Protein AF-A0A353EC92-F1 (afdb_monomer_lite)

Structure (mmCIF, N/CA/C/O backbone):
data_AF-A0A353EC92-F1
#
_entry.id   AF-A0A353EC92-F1
#
loop_
_atom_site.group_PDB
_atom_site.id
_atom_site.type_symbol
_atom_site.label_atom_id
_atom_site.label_alt_id
_atom_site.label_comp_id
_atom_site.label_asym_id
_atom_site.label_entity_id
_atom_site.label_seq_id
_atom_site.pdbx_PDB_ins_code
_atom_site.Cartn_x
_atom_site.Cartn_y
_atom_site.Cartn_z
_atom_site.occupancy
_atom_site.B_iso_or_equiv
_atom_site.auth_seq_id
_atom_site.auth_comp_id
_atom_site.auth_asym_id
_atom_site.auth_atom_id
_atom_site.pdbx_PDB_model_num
ATOM 1 N N . MET A 1 1 ? -11.192 -0.514 19.229 1.00 86.94 1 MET A N 1
ATOM 2 C CA . MET A 1 1 ? -10.168 0.176 18.417 1.00 86.94 1 MET A CA 1
ATOM 3 C C . MET A 1 1 ? -8.987 -0.757 18.252 1.00 86.94 1 MET A C 1
ATOM 5 O O . MET A 1 1 ? -8.556 -1.323 19.250 1.00 86.94 1 MET A O 1
ATOM 9 N N . ILE A 1 2 ? -8.487 -0.917 17.033 1.00 92.50 2 ILE A N 1
ATOM 10 C CA . ILE A 1 2 ? -7.250 -1.647 16.733 1.00 92.50 2 ILE A CA 1
ATOM 11 C C . ILE A 1 2 ? -6.208 -0.684 16.160 1.00 92.50 2 ILE A C 1
ATOM 13 O O . ILE A 1 2 ? -6.557 0.407 15.705 1.00 92.50 2 ILE A O 1
ATOM 17 N N . LYS A 1 3 ? -4.935 -1.081 16.198 1.00 93.38 3 LYS A N 1
ATOM 18 C CA . LYS A 1 3 ? -3.838 -0.356 15.551 1.00 93.38 3 LYS A CA 1
ATOM 19 C C . LYS A 1 3 ? -3.366 -1.158 14.346 1.00 93.38 3 LYS A C 1
ATOM 21 O O . LYS A 1 3 ? -2.978 -2.311 14.511 1.00 93.38 3 LYS A O 1
ATOM 26 N N . ILE A 1 4 ? -3.381 -0.534 13.178 1.00 91.69 4 ILE A N 1
ATOM 27 C CA . ILE A 1 4 ? -2.870 -1.107 11.933 1.00 91.69 4 ILE A CA 1
ATOM 28 C C . ILE A 1 4 ? -1.491 -0.498 11.690 1.00 91.69 4 ILE A C 1
ATOM 30 O O . ILE A 1 4 ? -1.328 0.715 11.821 1.00 91.69 4 ILE A O 1
ATOM 34 N N . THR A 1 5 ? -0.509 -1.340 11.371 1.00 92.12 5 THR A N 1
ATOM 35 C CA . THR A 1 5 ? 0.860 -0.925 11.043 1.00 92.12 5 THR A CA 1
ATOM 36 C C . THR A 1 5 ? 1.245 -1.541 9.707 1.00 92.12 5 THR A C 1
ATOM 38 O O . THR A 1 5 ? 1.145 -2.756 9.558 1.00 92.12 5 THR A O 1
ATOM 41 N N . ILE A 1 6 ? 1.715 -0.721 8.769 1.00 88.56 6 ILE A N 1
ATOM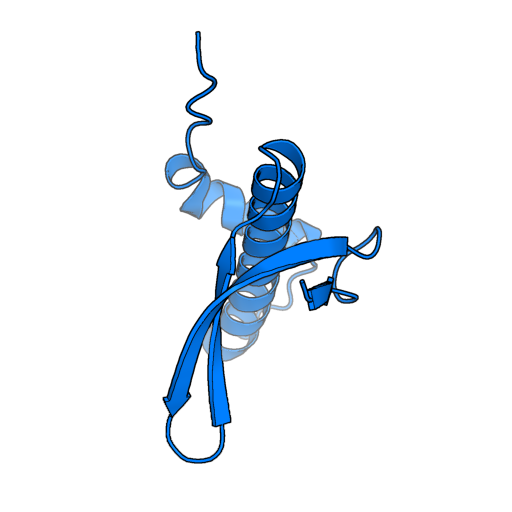 42 C CA . ILE A 1 6 ? 2.267 -1.177 7.490 1.00 88.56 6 ILE A CA 1
ATOM 43 C C . ILE A 1 6 ? 3.715 -0.692 7.428 1.00 88.56 6 ILE A C 1
ATOM 45 O O . ILE A 1 6 ? 3.990 0.499 7.279 1.00 88.56 6 ILE A O 1
ATOM 49 N N . ASP A 1 7 ? 4.652 -1.618 7.603 1.00 89.00 7 ASP A N 1
ATOM 50 C CA . ASP A 1 7 ? 6.096 -1.362 7.663 1.00 89.00 7 ASP A CA 1
ATOM 51 C C . ASP A 1 7 ? 6.799 -1.468 6.301 1.00 89.00 7 ASP A C 1
ATOM 53 O O . ASP A 1 7 ? 7.956 -1.052 6.173 1.00 89.00 7 ASP A O 1
ATOM 57 N N . ALA A 1 8 ? 6.080 -1.958 5.289 1.00 79.69 8 ALA A N 1
ATOM 58 C CA . ALA A 1 8 ? 6.500 -2.006 3.893 1.00 79.69 8 ALA A CA 1
ATOM 59 C C . ALA A 1 8 ? 6.598 -0.615 3.235 1.00 79.69 8 ALA A C 1
ATOM 61 O O . ALA A 1 8 ? 7.247 -0.474 2.202 1.00 79.69 8 ALA A O 1
ATOM 62 N N . VAL A 1 9 ? 5.996 0.417 3.837 1.00 82.06 9 VAL A N 1
ATOM 63 C CA . VAL A 1 9 ? 6.069 1.808 3.367 1.00 82.06 9 VAL A CA 1
ATOM 64 C C . VAL A 1 9 ? 7.025 2.653 4.216 1.00 82.06 9 VAL A C 1
ATOM 66 O O . VAL A 1 9 ? 7.351 2.328 5.367 1.00 82.06 9 VAL A O 1
ATOM 69 N N . ARG A 1 10 ? 7.534 3.739 3.624 1.00 81.81 10 ARG A N 1
ATOM 70 C CA . ARG A 1 10 ? 8.413 4.716 4.280 1.00 81.81 10 ARG A CA 1
ATOM 71 C C . ARG A 1 10 ? 7.833 6.126 4.092 1.00 81.81 10 ARG A C 1
ATOM 73 O O . ARG A 1 10 ? 7.725 6.555 2.947 1.00 81.81 10 ARG A O 1
ATOM 80 N N . PRO A 1 11 ? 7.501 6.852 5.179 1.00 83.19 11 PRO A N 1
ATOM 81 C CA . PRO A 1 11 ? 7.565 6.429 6.587 1.00 83.19 11 PRO A CA 1
ATOM 82 C C . PRO A 1 11 ? 6.614 5.257 6.902 1.00 83.19 11 PRO A C 1
ATOM 84 O O . PRO A 1 11 ? 5.681 5.004 6.148 1.00 83.19 11 PRO A O 1
ATOM 87 N N . ILE A 1 12 ? 6.874 4.524 7.997 1.00 87.56 12 ILE A N 1
ATOM 88 C CA . ILE A 1 12 ? 5.992 3.433 8.457 1.00 87.56 12 ILE A CA 1
ATOM 89 C C . ILE A 1 12 ? 4.601 4.015 8.695 1.00 87.56 12 ILE A C 1
ATOM 91 O O . ILE A 1 12 ? 4.456 4.968 9.462 1.00 87.56 12 ILE A O 1
ATOM 95 N N . PHE A 1 13 ? 3.587 3.420 8.075 1.00 88.75 13 PHE A N 1
ATOM 96 C CA . PHE A 1 13 ? 2.213 3.858 8.256 1.00 88.75 13 PHE A CA 1
ATOM 97 C C . PHE A 1 13 ? 1.623 3.226 9.516 1.00 88.75 13 PHE A C 1
ATOM 99 O O . PHE A 1 13 ? 1.734 2.014 9.724 1.00 88.75 13 PHE A O 1
ATOM 106 N N . GLN A 1 14 ? 1.012 4.049 10.368 1.00 91.38 14 GLN A N 1
ATOM 107 C CA . GLN A 1 14 ? 0.336 3.613 11.586 1.00 91.38 14 GLN A CA 1
ATOM 108 C C . GLN A 1 14 ? -0.964 4.380 11.766 1.00 91.38 14 GLN A C 1
ATOM 110 O O . GLN A 1 14 ? -0.961 5.605 11.742 1.00 91.38 14 GLN A O 1
ATOM 115 N N . VAL A 1 15 ? -2.051 3.654 12.020 1.00 91.50 15 VAL A N 1
ATOM 116 C CA . VAL A 1 15 ? -3.383 4.247 12.167 1.00 91.50 15 VAL A CA 1
ATOM 117 C C . VAL A 1 15 ? -4.224 3.498 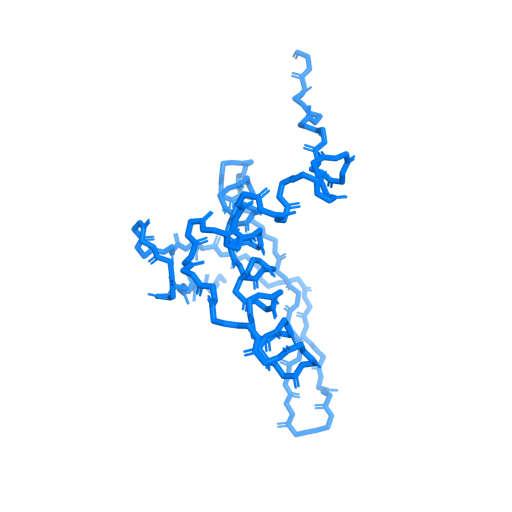13.194 1.00 91.50 15 VAL A C 1
ATOM 119 O O . VAL A 1 15 ? -4.058 2.289 13.402 1.00 91.50 15 VAL A O 1
ATOM 122 N N . LYS A 1 16 ? -5.133 4.214 13.864 1.00 92.31 16 LYS A N 1
ATOM 123 C CA . LYS A 1 16 ? -6.151 3.613 14.735 1.00 92.31 16 LYS A CA 1
ATOM 124 C C . LYS A 1 16 ? -7.472 3.510 13.986 1.00 92.31 16 LYS A C 1
ATOM 126 O O . LYS A 1 16 ? -7.961 4.500 13.456 1.00 92.31 16 LYS A O 1
ATOM 131 N N . ALA A 1 17 ? -8.084 2.333 14.024 1.00 92.75 17 ALA A N 1
ATOM 132 C CA . ALA A 1 17 ? -9.355 2.096 13.353 1.00 92.75 17 ALA A CA 1
ATOM 133 C C . ALA A 1 17 ? -10.357 1.367 14.259 1.00 92.75 17 ALA A C 1
ATOM 135 O O . ALA A 1 17 ? -9.988 0.582 15.146 1.00 92.75 17 ALA A O 1
ATOM 136 N N . ALA A 1 18 ? -11.641 1.645 14.053 1.00 94.25 18 ALA A N 1
ATOM 137 C CA . ALA A 1 18 ? -12.735 0.960 14.730 1.00 94.25 18 ALA A CA 1
ATOM 138 C C . ALA A 1 18 ? -13.129 -0.288 13.934 1.00 94.25 18 ALA A C 1
ATOM 140 O O . ALA A 1 18 ? -13.335 -0.200 12.728 1.00 94.25 18 ALA A O 1
ATOM 141 N N . VAL A 1 19 ? -13.248 -1.439 14.598 1.00 95.44 19 VAL A N 1
ATOM 142 C CA . VAL A 1 19 ? -13.744 -2.669 13.961 1.00 95.44 19 VAL A CA 1
ATOM 143 C C . VAL A 1 19 ? -15.249 -2.531 13.754 1.00 95.44 19 VAL A C 1
ATOM 145 O O . VAL A 1 19 ? -15.968 -2.281 14.719 1.00 95.44 19 VAL A O 1
ATOM 148 N N . GLN A 1 20 ? -15.700 -2.683 12.513 1.00 96.75 20 GLN A N 1
ATOM 149 C CA . GLN A 1 20 ? -17.113 -2.638 12.130 1.00 96.75 20 GLN A CA 1
ATOM 150 C C . GLN A 1 20 ? -17.716 -4.039 12.065 1.00 96.75 20 GLN A C 1
ATOM 152 O O . GLN A 1 20 ? -18.854 -4.251 12.473 1.00 96.75 20 GLN A O 1
ATOM 157 N N . TRP A 1 21 ? -16.938 -5.005 11.581 1.00 96.56 21 TRP A N 1
ATOM 158 C CA . TRP A 1 21 ? -17.338 -6.402 11.502 1.00 96.56 21 TRP A CA 1
ATOM 159 C C . TRP A 1 21 ? -16.114 -7.315 11.541 1.00 96.56 21 TRP A C 1
ATOM 161 O O . TRP A 1 21 ? -14.985 -6.886 11.302 1.00 96.56 21 TRP A O 1
ATOM 171 N N . CYS A 1 22 ? -16.356 -8.578 11.876 1.00 96.00 22 CYS A N 1
ATOM 172 C CA . CYS A 1 22 ? -15.363 -9.641 11.886 1.00 96.00 22 CYS A CA 1
ATOM 173 C C . CYS A 1 22 ? -16.045 -10.925 11.407 1.00 96.00 22 CYS A C 1
ATOM 175 O O . CYS A 1 22 ? -17.040 -11.353 12.001 1.00 96.00 22 CYS A O 1
ATOM 177 N N . HIS A 1 23 ? -15.536 -11.510 10.329 1.00 96.38 23 HIS A N 1
ATOM 178 C CA . HIS A 1 23 ? -16.040 -12.747 9.746 1.00 96.38 23 HIS A CA 1
ATOM 179 C C . HIS A 1 23 ? -14.948 -13.807 9.787 1.00 96.38 23 HIS A C 1
ATOM 181 O O . HIS A 1 23 ? -13.809 -13.542 9.417 1.00 96.38 23 HIS A O 1
ATOM 187 N N . GLN A 1 24 ? -15.290 -15.011 10.241 1.00 95.00 24 GLN A N 1
ATOM 188 C CA . GLN A 1 24 ? -14.390 -16.149 10.114 1.00 95.00 24 GLN A CA 1
ATOM 189 C C . GLN A 1 24 ? -14.460 -16.665 8.674 1.00 95.00 24 GLN A C 1
ATOM 191 O O . GLN A 1 24 ? -15.545 -16.995 8.194 1.00 95.00 24 GLN A O 1
ATOM 196 N N . VAL A 1 25 ? -13.310 -16.734 8.010 1.00 95.06 25 VAL A N 1
ATOM 197 C CA . VAL A 1 25 ? -13.159 -17.270 6.654 1.00 95.06 25 VAL A CA 1
ATOM 198 C C . VAL A 1 25 ? -12.094 -18.358 6.726 1.00 95.06 25 VAL A C 1
ATOM 200 O O . VAL A 1 25 ? -10.940 -18.090 7.049 1.00 95.06 25 VAL A O 1
ATOM 203 N N . ASP A 1 26 ? -12.501 -19.607 6.502 1.00 93.88 26 ASP A N 1
ATOM 204 C CA . ASP A 1 26 ? -11.674 -20.800 6.711 1.00 93.88 26 ASP A CA 1
ATOM 205 C C . ASP A 1 26 ? -11.043 -20.860 8.124 1.00 93.88 26 ASP A C 1
ATOM 207 O O . ASP A 1 26 ? -11.745 -21.025 9.128 1.00 93.88 26 ASP A O 1
ATOM 211 N N . GLN A 1 27 ? -9.712 -20.749 8.208 1.00 94.31 27 GLN A N 1
ATOM 212 C CA . GLN A 1 27 ? -8.929 -20.736 9.453 1.00 94.31 27 GLN A CA 1
ATOM 213 C C . GLN A 1 27 ? -8.473 -19.321 9.848 1.00 94.31 27 GLN A C 1
ATOM 215 O O . GLN A 1 27 ? -7.681 -19.165 10.778 1.00 94.31 27 GLN A O 1
ATOM 220 N N . GLU A 1 28 ? -8.970 -18.296 9.157 1.00 95.69 28 GLU A N 1
ATOM 221 C CA . GLU A 1 28 ? -8.582 -16.898 9.323 1.00 95.69 28 GLU A CA 1
ATOM 222 C C . GLU A 1 28 ? -9.796 -16.010 9.636 1.00 95.69 28 GLU A C 1
ATOM 224 O O . GLU A 1 28 ? -10.946 -16.457 9.691 1.00 95.69 28 GLU A O 1
ATOM 229 N N . PHE A 1 29 ? -9.524 -14.729 9.886 1.00 92.88 29 PHE A N 1
ATOM 230 C CA . PHE A 1 29 ? -10.544 -13.723 10.146 1.00 92.88 29 PHE A CA 1
ATOM 231 C C . PHE A 1 29 ? -10.378 -12.549 9.197 1.00 92.88 29 PHE A C 1
ATOM 233 O O . PHE A 1 29 ? -9.319 -11.925 9.138 1.00 92.88 29 PHE A O 1
ATOM 240 N N . GLU A 1 30 ? -11.463 -12.208 8.519 1.00 94.81 30 GLU A N 1
ATOM 241 C CA . GLU A 1 30 ? -11.581 -10.971 7.771 1.00 94.81 30 GLU A CA 1
ATOM 242 C C . GLU A 1 30 ? -12.200 -9.909 8.684 1.00 94.81 30 GLU A C 1
ATOM 244 O O . GLU A 1 30 ? -13.217 -10.151 9.344 1.00 94.81 30 GLU A O 1
ATOM 249 N N . ILE A 1 31 ? -11.575 -8.734 8.761 1.00 94.56 31 ILE A N 1
ATOM 250 C CA . ILE A 1 31 ? -11.994 -7.653 9.655 1.00 94.56 31 ILE A CA 1
ATOM 251 C C . ILE A 1 31 ? -12.203 -6.384 8.838 1.00 94.56 31 ILE A C 1
ATOM 253 O O . ILE A 1 31 ? -11.258 -5.830 8.279 1.00 94.56 31 ILE A O 1
ATOM 257 N N . GLY A 1 32 ? -13.431 -5.874 8.843 1.00 94.06 32 GLY A N 1
ATOM 258 C CA . GLY A 1 32 ? -13.743 -4.555 8.313 1.00 94.06 32 GLY A CA 1
ATOM 259 C C . GLY A 1 32 ? -13.493 -3.481 9.350 1.00 94.06 32 GLY A C 1
ATOM 260 O O . GLY A 1 32 ? -13.938 -3.588 10.497 1.00 94.06 32 GLY A O 1
ATOM 261 N N . VAL A 1 33 ? -12.813 -2.417 8.939 1.00 93.56 33 VAL A N 1
ATOM 262 C CA . VAL A 1 33 ? -12.452 -1.307 9.818 1.00 93.56 33 VAL A CA 1
ATOM 263 C C . VAL A 1 33 ? -12.912 0.031 9.258 1.00 93.56 33 VAL A C 1
ATOM 265 O O . VAL A 1 33 ? -13.005 0.215 8.049 1.00 93.56 33 VAL A O 1
ATOM 268 N N . GLN A 1 34 ? -13.175 0.979 10.151 1.00 92.06 34 GLN A N 1
ATOM 269 C CA . GLN A 1 34 ? -13.469 2.366 9.815 1.00 92.06 34 GLN A CA 1
ATOM 270 C C . GLN A 1 34 ? -12.390 3.280 10.399 1.00 92.06 34 GLN A C 1
ATOM 272 O O . GLN A 1 34 ? -12.054 3.170 11.585 1.00 92.06 34 GLN A O 1
ATOM 277 N N . PHE A 1 35 ? -11.859 4.172 9.562 1.00 89.19 35 PHE A N 1
ATOM 278 C CA . PHE A 1 35 ? -10.925 5.221 9.971 1.00 89.19 35 PHE A CA 1
ATOM 279 C C . PHE A 1 35 ? -11.661 6.384 10.635 1.00 89.19 35 PHE A C 1
ATOM 281 O O . PHE A 1 35 ? -12.827 6.644 10.336 1.00 89.19 35 PHE A O 1
ATOM 288 N N . SER A 1 36 ? -10.978 7.046 11.567 1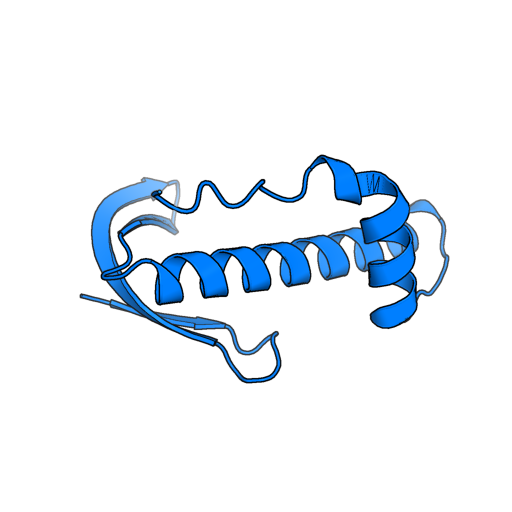.00 82.50 36 SER A N 1
ATOM 289 C CA . SER A 1 36 ? -11.588 8.062 12.434 1.00 82.50 36 SER A CA 1
ATOM 290 C C . SER A 1 36 ? -11.679 9.428 11.754 1.00 82.50 36 SER A C 1
ATOM 292 O O . SER A 1 36 ? -12.576 10.207 12.070 1.00 82.50 36 SER A O 1
ATOM 294 N N . ASP A 1 37 ? -10.772 9.708 10.817 1.00 85.06 37 ASP A N 1
ATOM 295 C CA . ASP A 1 37 ? -10.722 10.954 10.065 1.00 85.06 37 ASP A CA 1
ATOM 296 C C . ASP A 1 37 ? -10.361 10.728 8.584 1.00 85.06 37 ASP A C 1
ATOM 298 O O . ASP A 1 37 ? -9.984 9.634 8.149 1.00 85.06 37 ASP A O 1
ATOM 302 N N . LEU A 1 38 ? -10.564 11.782 7.788 1.00 82.44 38 LEU A N 1
ATOM 303 C CA . LEU A 1 38 ? -10.320 11.775 6.345 1.00 82.44 38 LEU A CA 1
ATOM 304 C C . LEU A 1 38 ? -8.830 11.705 6.000 1.00 82.44 38 LEU A C 1
ATOM 306 O O . LEU A 1 38 ? -8.492 11.226 4.919 1.00 82.44 38 LEU A O 1
ATOM 310 N N . GLU A 1 39 ? -7.949 12.168 6.887 1.00 84.50 39 GLU A N 1
ATOM 311 C CA . GLU A 1 39 ? -6.509 12.167 6.648 1.00 84.50 39 GLU A CA 1
ATOM 312 C C . GLU A 1 39 ? -5.951 10.747 6.764 1.00 84.50 39 GLU A C 1
ATOM 314 O O . GLU A 1 39 ? -5.297 10.275 5.839 1.00 84.50 39 GLU A O 1
ATOM 319 N N . ASP A 1 40 ? -6.324 10.013 7.808 1.00 84.88 40 ASP A N 1
ATOM 320 C CA . ASP A 1 40 ? -6.049 8.589 7.987 1.00 84.88 40 ASP A CA 1
ATOM 321 C C . ASP A 1 40 ? -6.551 7.766 6.791 1.00 84.88 40 ASP A C 1
ATOM 323 O O . ASP A 1 40 ? -5.833 6.915 6.255 1.00 84.88 40 ASP A O 1
ATOM 327 N N . ALA A 1 41 ? -7.776 8.044 6.329 1.00 82.88 41 ALA A N 1
ATOM 328 C CA . ALA A 1 41 ? -8.347 7.383 5.160 1.00 82.88 41 ALA A CA 1
ATOM 329 C C . ALA A 1 41 ? -7.574 7.718 3.872 1.00 82.88 41 ALA A C 1
ATOM 331 O O . ALA A 1 41 ? -7.356 6.841 3.034 1.00 82.88 41 ALA A O 1
ATOM 332 N N . PHE A 1 42 ? -7.143 8.969 3.704 1.00 82.12 42 PHE A N 1
ATOM 333 C CA . PHE A 1 42 ? -6.346 9.396 2.558 1.00 82.12 42 PHE A CA 1
ATOM 334 C C . PHE A 1 42 ? -4.949 8.763 2.560 1.00 82.12 42 PHE A C 1
ATOM 336 O O . PHE A 1 42 ? -4.514 8.226 1.542 1.00 82.12 42 PHE A O 1
ATOM 343 N N . GLN A 1 43 ? -4.267 8.758 3.705 1.00 84.06 43 GLN A N 1
ATOM 344 C CA . GLN A 1 43 ? -2.963 8.118 3.855 1.00 84.06 43 GLN A CA 1
ATOM 345 C C . GLN A 1 43 ? -3.053 6.611 3.591 1.00 84.06 43 GLN A C 1
ATOM 347 O O . GLN A 1 43 ? -2.225 6.073 2.858 1.00 84.06 43 GLN A O 1
ATOM 352 N N . MET A 1 44 ? -4.100 5.936 4.082 1.00 86.00 44 MET A N 1
ATOM 353 C CA . MET A 1 44 ? -4.324 4.521 3.773 1.00 86.00 44 MET A CA 1
ATOM 354 C C . MET A 1 44 ? -4.484 4.280 2.264 1.00 86.00 44 MET A C 1
ATOM 356 O O . MET A 1 44 ? -3.903 3.337 1.730 1.00 86.00 44 MET A O 1
ATOM 360 N N . ARG A 1 45 ? -5.209 5.152 1.550 1.00 84.12 45 ARG A N 1
ATOM 361 C CA . ARG A 1 45 ? -5.323 5.071 0.081 1.00 84.12 45 ARG A CA 1
ATOM 362 C C . ARG A 1 45 ? -3.971 5.236 -0.612 1.00 84.12 45 ARG A C 1
ATOM 364 O O . ARG A 1 45 ? -3.713 4.567 -1.607 1.00 84.12 45 ARG A O 1
ATOM 371 N N . MET A 1 46 ? -3.098 6.105 -0.105 1.00 85.44 46 MET A N 1
ATOM 372 C CA . MET A 1 46 ? -1.738 6.234 -0.642 1.00 85.44 46 MET A CA 1
ATOM 373 C C . MET A 1 46 ? -0.921 4.961 -0.410 1.00 85.44 46 MET A C 1
ATOM 375 O O . MET A 1 46 ? -0.227 4.507 -1.318 1.00 85.44 46 MET A O 1
ATOM 379 N N . VAL A 1 47 ? -1.048 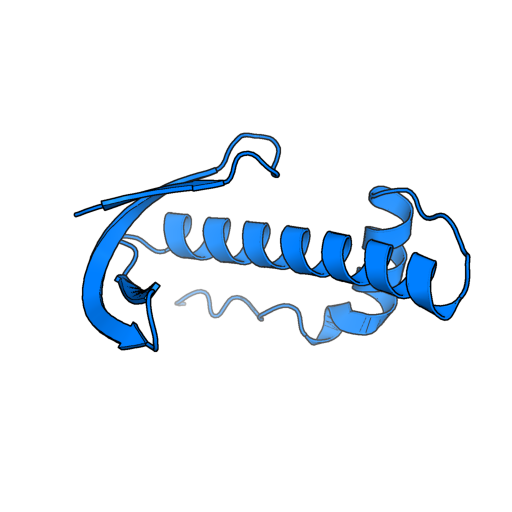4.333 0.762 1.00 87.94 47 VAL A N 1
ATOM 380 C CA . VAL A 1 47 ? -0.389 3.051 1.052 1.00 87.94 47 VAL A CA 1
ATOM 381 C C . VAL A 1 47 ? -0.892 1.935 0.136 1.00 87.94 47 VAL A C 1
ATOM 383 O O . VAL A 1 47 ? -0.089 1.154 -0.371 1.00 87.94 47 VAL A O 1
ATOM 386 N N . GLU A 1 48 ? -2.194 1.889 -0.140 1.00 86.50 48 GLU A N 1
ATOM 387 C CA . GLU A 1 48 ? -2.785 0.938 -1.086 1.00 86.50 48 GLU A CA 1
ATOM 388 C C . GLU A 1 48 ? -2.165 1.066 -2.489 1.00 86.50 48 GLU A C 1
ATOM 390 O O . GLU A 1 48 ? -1.814 0.058 -3.104 1.00 86.50 48 GLU A O 1
ATOM 395 N N . GLN A 1 49 ? -1.919 2.292 -2.964 1.00 86.94 49 GLN A N 1
ATOM 396 C CA . GLN A 1 49 ? -1.224 2.504 -4.240 1.00 86.94 49 GLN A CA 1
ATOM 397 C C . GLN A 1 49 ? 0.209 1.963 -4.226 1.00 86.94 49 GLN A C 1
ATOM 399 O O . GLN A 1 49 ? 0.639 1.353 -5.205 1.00 86.94 49 GLN A O 1
ATOM 404 N N . VAL A 1 50 ? 0.943 2.116 -3.120 1.00 87.88 50 VAL A N 1
ATOM 405 C CA . VAL A 1 50 ? 2.289 1.533 -2.996 1.00 87.88 50 VAL A CA 1
ATOM 406 C C . VAL A 1 50 ? 2.230 0.004 -3.063 1.00 87.88 50 VAL A C 1
ATOM 408 O O . VAL A 1 50 ? 3.029 -0.610 -3.771 1.00 87.88 50 VAL A O 1
ATOM 411 N N . CYS A 1 51 ? 1.250 -0.619 -2.403 1.00 87.38 51 CYS A N 1
ATOM 412 C CA . CYS A 1 51 ? 1.031 -2.063 -2.488 1.00 87.38 51 CYS A CA 1
ATOM 413 C C . CYS A 1 51 ? 0.742 -2.519 -3.927 1.00 87.38 51 CYS A C 1
ATOM 415 O O . CYS A 1 51 ? 1.287 -3.532 -4.370 1.00 87.38 51 CYS A O 1
ATOM 417 N N . HIS A 1 52 ? -0.068 -1.768 -4.679 1.00 88.75 52 HIS A N 1
ATOM 418 C CA . HIS A 1 52 ? -0.334 -2.064 -6.086 1.00 88.75 52 HIS A CA 1
ATOM 419 C C . HIS A 1 52 ? 0.912 -1.949 -6.966 1.00 88.75 52 HIS A C 1
ATOM 421 O O . HIS A 1 52 ? 1.155 -2.835 -7.784 1.00 88.75 52 HIS A O 1
ATOM 427 N N . ILE A 1 53 ? 1.732 -0.912 -6.771 1.00 90.38 53 ILE A N 1
ATOM 428 C CA . ILE A 1 53 ? 2.994 -0.737 -7.502 1.00 90.38 53 ILE A CA 1
ATOM 429 C C . ILE A 1 53 ? 3.935 -1.916 -7.237 1.00 90.38 53 ILE A C 1
ATOM 431 O O . ILE A 1 53 ? 4.499 -2.482 -8.175 1.00 90.38 53 ILE A O 1
ATOM 435 N N . GLU A 1 54 ? 4.076 -2.340 -5.981 1.00 90.75 54 GLU A N 1
ATOM 436 C CA . GLU A 1 54 ? 4.913 -3.494 -5.643 1.00 90.75 54 GLU A CA 1
ATOM 437 C C . GLU A 1 54 ? 4.357 -4.801 -6.215 1.00 90.75 54 GLU A C 1
ATOM 439 O O . GLU A 1 54 ? 5.120 -5.627 -6.725 1.00 90.75 54 GLU A O 1
ATOM 444 N N . HIS A 1 55 ? 3.035 -4.982 -6.203 1.00 91.06 55 HIS A N 1
ATOM 445 C CA . HIS A 1 55 ? 2.405 -6.131 -6.846 1.00 91.06 55 HIS A CA 1
ATOM 446 C C . HIS A 1 55 ? 2.668 -6.144 -8.356 1.00 91.06 55 HIS A C 1
ATOM 448 O O . HIS A 1 55 ? 3.073 -7.171 -8.904 1.00 91.06 55 HIS A O 1
ATOM 454 N N . TYR A 1 56 ? 2.505 -4.999 -9.022 1.00 92.38 56 TYR A N 1
ATOM 455 C CA . TYR A 1 56 ? 2.793 -4.833 -10.443 1.00 92.38 56 TYR A CA 1
ATOM 456 C C . TYR A 1 56 ? 4.253 -5.151 -10.760 1.00 92.38 56 TYR A C 1
ATOM 458 O O . TYR A 1 56 ? 4.539 -5.929 -11.667 1.00 92.38 56 TYR A O 1
ATOM 466 N N . ARG A 1 57 ? 5.185 -4.629 -9.961 1.00 93.88 57 ARG A N 1
ATOM 467 C CA . ARG A 1 57 ? 6.619 -4.902 -10.092 1.00 93.88 57 ARG A CA 1
ATOM 468 C C . ARG A 1 57 ? 6.915 -6.403 -10.040 1.00 93.88 57 ARG A C 1
ATOM 470 O O . ARG A 1 57 ? 7.681 -6.919 -10.856 1.00 93.88 57 ARG A O 1
ATOM 477 N N . GLN A 1 58 ? 6.286 -7.120 -9.106 1.00 93.50 58 GLN A N 1
ATOM 478 C CA . GLN A 1 58 ? 6.409 -8.576 -8.991 1.00 93.50 58 GLN A CA 1
ATOM 479 C C . GLN A 1 58 ? 5.740 -9.314 -10.155 1.00 93.50 58 GLN A C 1
ATOM 481 O O . GLN A 1 58 ? 6.256 -10.334 -10.613 1.00 93.50 58 GLN A O 1
ATOM 486 N N . GLN A 1 59 ? 4.599 -8.826 -10.642 1.00 94.75 59 GLN A N 1
ATOM 487 C CA . GLN A 1 59 ? 3.912 -9.388 -11.801 1.00 94.75 59 GLN A CA 1
ATOM 488 C C . GLN A 1 59 ? 4.767 -9.270 -13.068 1.00 94.75 59 GLN A C 1
ATOM 490 O O . GLN A 1 59 ? 5.028 -10.289 -13.703 1.00 94.75 59 GLN A O 1
ATOM 495 N N . VAL A 1 60 ? 5.291 -8.078 -13.368 1.00 95.56 60 VAL A N 1
ATOM 496 C CA . VAL A 1 60 ? 6.206 -7.830 -14.495 1.00 95.56 60 VAL A CA 1
ATOM 497 C C . VAL A 1 60 ? 7.418 -8.755 -14.429 1.00 95.56 60 VAL A C 1
ATOM 499 O O . VAL A 1 60 ? 7.814 -9.350 -15.431 1.00 95.56 60 VAL A O 1
ATOM 502 N N . TRP A 1 61 ? 7.989 -8.949 -13.239 1.00 95.06 61 TRP A N 1
ATOM 503 C CA . TRP A 1 61 ? 9.072 -9.912 -13.075 1.00 95.06 61 TRP A CA 1
ATOM 504 C C . TRP A 1 61 ? 8.634 -11.347 -13.402 1.00 95.06 61 TRP A C 1
ATOM 506 O O . TRP A 1 61 ? 9.335 -12.068 -14.114 1.00 95.06 61 TRP A O 1
ATOM 516 N N . ARG A 1 62 ? 7.479 -11.790 -12.893 1.00 95.50 62 ARG A N 1
ATOM 517 C CA . ARG A 1 62 ? 6.992 -13.161 -13.103 1.00 95.50 62 ARG A CA 1
ATOM 518 C C . ARG A 1 62 ? 6.691 -13.445 -14.573 1.00 95.50 62 ARG A C 1
ATOM 520 O O . ARG A 1 62 ? 7.135 -14.487 -15.064 1.00 95.50 62 ARG A O 1
ATOM 527 N N . GLU A 1 63 ? 5.994 -12.528 -15.234 1.00 96.19 63 GLU A N 1
ATOM 528 C CA . GLU A 1 63 ? 5.438 -12.688 -16.582 1.00 96.19 63 GLU A CA 1
ATOM 529 C C . GLU A 1 63 ? 6.434 -12.299 -17.679 1.00 96.19 63 GLU A C 1
ATOM 531 O O . GLU A 1 63 ? 6.590 -13.030 -18.654 1.00 96.19 63 GLU A O 1
ATOM 536 N N . GLU A 1 64 ? 7.158 -11.194 -17.501 1.00 95.81 64 GLU A N 1
ATOM 537 C CA . GLU A 1 64 ? 8.008 -10.610 -18.545 1.00 95.81 64 GLU A CA 1
ATOM 538 C C . GLU A 1 64 ? 9.510 -10.795 -18.284 1.00 95.81 64 GLU A C 1
ATOM 540 O O . GLU A 1 64 ? 10.327 -10.480 -19.146 1.00 95.81 64 GLU A O 1
ATOM 545 N N . LYS A 1 65 ? 9.903 -11.277 -17.094 1.00 95.81 65 LYS A N 1
ATOM 546 C CA . LYS A 1 65 ? 11.311 -11.386 -16.653 1.00 95.81 65 LYS A CA 1
ATOM 547 C C . LYS A 1 65 ? 12.077 -10.056 -16.688 1.00 95.81 65 LYS A C 1
ATOM 549 O O . LYS A 1 65 ? 13.308 -10.047 -16.695 1.00 95.81 65 LYS A O 1
ATOM 554 N N . ARG A 1 66 ? 11.367 -8.923 -16.665 1.00 95.94 66 ARG A N 1
ATOM 555 C CA . ARG A 1 66 ? 11.970 -7.592 -16.518 1.00 95.94 66 ARG A CA 1
ATOM 556 C C . ARG A 1 66 ? 12.157 -7.266 -15.040 1.00 95.94 66 ARG A C 1
ATOM 558 O O . ARG A 1 66 ? 11.236 -7.419 -14.240 1.00 95.94 66 ARG A O 1
ATOM 565 N N . HIS A 1 67 ? 13.344 -6.789 -14.680 1.00 93.44 67 H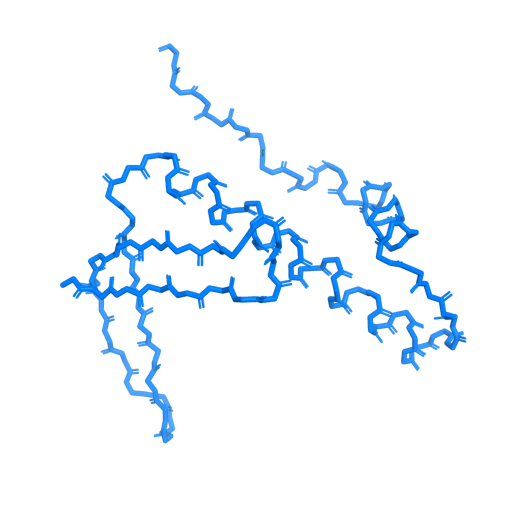IS A N 1
ATOM 566 C CA . HIS A 1 67 ? 13.606 -6.233 -13.356 1.00 93.44 67 HIS A CA 1
ATOM 567 C C . HIS A 1 67 ? 13.331 -4.732 -13.366 1.00 93.44 67 HIS A C 1
ATOM 569 O O . HIS A 1 67 ? 14.005 -3.982 -14.069 1.00 93.44 67 HIS A O 1
ATOM 575 N N . LEU A 1 68 ? 12.363 -4.303 -12.561 1.00 93.81 68 LEU A N 1
ATOM 576 C CA . LEU A 1 68 ? 12.045 -2.894 -12.356 1.00 93.81 68 LEU A CA 1
ATOM 577 C C . LEU A 1 68 ? 12.483 -2.452 -10.957 1.00 93.81 68 LEU A C 1
ATOM 579 O O . LEU A 1 68 ? 12.324 -3.199 -9.981 1.00 93.81 68 LEU A O 1
ATOM 583 N N . SER A 1 69 ? 13.018 -1.231 -10.862 1.00 93.00 69 SER A N 1
ATOM 584 C CA . SER A 1 69 ? 13.121 -0.530 -9.580 1.00 93.00 69 SER A CA 1
ATOM 585 C C . SER A 1 69 ? 11.727 -0.103 -9.106 1.00 93.00 69 SER A C 1
ATOM 587 O O . SER A 1 69 ? 10.766 -0.149 -9.879 1.00 93.00 69 SER A O 1
ATOM 589 N N . GLY A 1 70 ? 11.606 0.312 -7.843 1.00 87.31 70 GLY A N 1
ATOM 590 C CA . GLY A 1 70 ? 10.343 0.846 -7.326 1.00 87.31 70 GLY A CA 1
ATOM 591 C C . GLY A 1 70 ? 9.887 2.081 -8.109 1.00 87.31 70 GLY A C 1
ATOM 592 O O . GLY A 1 70 ? 8.725 2.188 -8.479 1.00 87.31 70 GLY A O 1
ATOM 593 N N . GLU A 1 71 ? 10.820 2.966 -8.459 1.00 90.44 71 GLU A N 1
ATOM 594 C CA . GLU A 1 71 ? 10.562 4.191 -9.223 1.00 90.44 71 GLU A CA 1
ATOM 595 C C . GLU A 1 71 ? 10.138 3.887 -10.662 1.00 90.44 71 GLU A C 1
ATOM 597 O O . GLU A 1 71 ? 9.197 4.495 -11.167 1.00 90.44 71 GLU A O 1
ATOM 602 N N . ALA A 1 72 ? 10.796 2.925 -11.319 1.00 92.69 72 ALA A N 1
ATOM 603 C CA . ALA A 1 72 ? 10.433 2.511 -12.672 1.00 92.69 72 ALA A CA 1
ATOM 604 C C . ALA A 1 72 ? 9.047 1.846 -12.700 1.00 92.69 72 ALA A C 1
ATOM 606 O O . ALA A 1 72 ? 8.228 2.157 -13.561 1.00 92.69 72 ALA A O 1
ATOM 607 N N . ALA A 1 73 ? 8.757 0.982 -11.721 1.00 92.94 73 ALA A N 1
ATOM 608 C CA . ALA A 1 73 ? 7.438 0.380 -11.567 1.00 92.94 73 ALA A CA 1
ATOM 609 C C . ALA A 1 73 ? 6.362 1.434 -11.280 1.00 92.94 73 ALA A C 1
ATOM 611 O O . ALA A 1 73 ? 5.289 1.367 -11.870 1.00 92.94 73 ALA A O 1
ATOM 612 N N . ALA A 1 74 ? 6.653 2.424 -10.432 1.00 89.88 74 ALA A N 1
ATOM 613 C CA . ALA A 1 74 ? 5.742 3.527 -10.147 1.00 89.88 74 ALA A CA 1
ATOM 614 C C . ALA A 1 74 ? 5.459 4.371 -11.397 1.00 89.88 74 ALA A C 1
ATOM 616 O O . ALA A 1 74 ? 4.304 4.686 -11.662 1.00 89.88 74 ALA A O 1
ATOM 617 N N . ALA A 1 75 ? 6.483 4.702 -12.189 1.00 91.19 75 ALA A N 1
ATOM 618 C CA . ALA A 1 75 ? 6.317 5.459 -13.427 1.00 91.19 75 ALA A CA 1
ATOM 619 C C . ALA A 1 75 ? 5.439 4.709 -14.444 1.00 91.19 75 ALA A C 1
ATOM 621 O O . ALA A 1 75 ? 4.463 5.273 -14.937 1.00 91.19 75 ALA A O 1
ATOM 622 N N . GLU A 1 76 ? 5.727 3.425 -14.694 1.00 93.25 76 GLU A N 1
ATOM 623 C CA . GLU A 1 76 ? 4.903 2.583 -15.574 1.00 93.25 76 GLU A CA 1
ATOM 624 C C . GLU A 1 76 ? 3.470 2.418 -15.034 1.00 93.25 76 GLU A C 1
ATOM 626 O O . GLU A 1 76 ? 2.506 2.436 -15.801 1.00 93.25 76 GLU A O 1
ATOM 631 N N . TRP A 1 77 ? 3.312 2.263 -13.715 1.00 90.19 77 TRP A N 1
ATOM 632 C CA . TRP A 1 77 ? 2.007 2.144 -13.064 1.00 90.19 77 TRP A CA 1
ATOM 633 C C . TRP A 1 77 ? 1.181 3.419 -13.226 1.00 90.19 77 TRP A C 1
ATOM 635 O O . TRP A 1 77 ? 0.012 3.349 -13.597 1.00 90.19 77 TRP A O 1
ATOM 645 N N . ILE A 1 78 ? 1.781 4.590 -13.004 1.00 86.69 78 ILE A N 1
ATOM 646 C CA . ILE A 1 78 ? 1.120 5.883 -13.202 1.00 86.69 78 ILE A CA 1
ATOM 647 C C . ILE A 1 78 ? 0.712 6.035 -14.667 1.00 86.69 78 ILE A C 1
ATOM 649 O O . ILE A 1 78 ? -0.433 6.372 -14.938 1.00 86.69 78 ILE A O 1
ATOM 653 N N . GLU A 1 79 ? 1.585 5.740 -15.627 1.00 88.00 79 GLU A N 1
ATOM 654 C CA . GLU A 1 79 ? 1.235 5.858 -17.048 1.00 88.00 79 GLU A CA 1
ATOM 655 C C . GLU A 1 79 ? 0.030 4.978 -17.427 1.00 88.00 79 GLU A C 1
ATOM 657 O O . GLU A 1 79 ? -0.877 5.423 -18.133 1.00 88.00 79 GLU A O 1
ATOM 662 N N . LYS A 1 80 ? -0.027 3.750 -16.900 1.00 84.44 80 LYS A N 1
ATOM 663 C CA . LYS A 1 80 ? -1.106 2.794 -17.185 1.00 84.44 80 LYS A CA 1
ATOM 664 C C . LYS A 1 80 ? -2.398 3.089 -16.422 1.00 84.44 80 LYS A C 1
ATOM 666 O O . LYS A 1 80 ? -3.482 2.898 -16.971 1.00 84.44 80 LYS A O 1
ATOM 671 N N . TYR A 1 81 ? -2.300 3.557 -15.178 1.00 82.06 81 TYR A N 1
ATOM 672 C CA . TYR A 1 81 ? -3.416 3.589 -14.226 1.00 82.06 81 TYR A CA 1
ATOM 673 C C . TYR A 1 81 ? -3.673 4.970 -13.603 1.00 82.06 81 TYR A C 1
ATOM 675 O O . TYR A 1 81 ? -4.529 5.081 -12.730 1.00 82.06 81 TYR A O 1
ATOM 683 N N . ALA A 1 82 ? -3.033 6.051 -14.072 1.00 73.44 82 ALA A N 1
ATOM 684 C CA . ALA A 1 82 ? -3.265 7.423 -13.584 1.00 73.44 82 ALA A CA 1
ATOM 685 C C . ALA A 1 82 ? -4.750 7.816 -13.590 1.00 73.44 82 ALA A C 1
ATOM 687 O O . ALA A 1 82 ? -5.222 8.518 -12.702 1.00 73.44 82 ALA A O 1
ATOM 688 N N . HIS A 1 83 ? -5.508 7.335 -14.574 1.00 74.50 83 HIS A N 1
ATOM 689 C CA . HIS A 1 83 ? -6.943 7.589 -14.691 1.00 74.50 83 HIS A CA 1
ATOM 690 C C . HIS A 1 83 ? -7.787 6.888 -13.610 1.00 74.50 83 HIS A C 1
ATOM 692 O O . HIS A 1 83 ? -8.940 7.261 -13.408 1.00 74.50 83 HIS A O 1
ATOM 698 N N . GLN A 1 84 ? -7.225 5.879 -12.940 1.00 67.88 84 GLN A N 1
ATOM 699 C CA . GLN A 1 84 ? -7.841 5.131 -11.842 1.00 67.88 84 GLN A CA 1
ATOM 700 C C . GLN A 1 84 ? -7.460 5.695 -10.475 1.00 67.88 84 GLN A C 1
ATOM 702 O O . GLN A 1 84 ? -7.980 5.218 -9.465 1.00 67.88 84 GLN A O 1
ATOM 707 N N . PHE A 1 85 ? -6.589 6.714 -10.422 1.00 64.12 85 PHE A N 1
ATOM 708 C CA . PHE A 1 85 ? -6.386 7.438 -9.176 1.00 64.12 85 PHE A CA 1
ATOM 709 C C . PHE A 1 85 ? -7.741 7.969 -8.716 1.00 64.12 85 PHE A C 1
ATOM 711 O O . PHE A 1 85 ? -8.452 8.601 -9.509 1.00 64.12 85 PHE A O 1
ATOM 718 N N . PRO A 1 86 ? -8.120 7.720 -7.454 1.00 58.12 86 PRO A N 1
ATOM 719 C CA . PRO A 1 86 ? -9.349 8.269 -6.930 1.00 58.12 86 PRO A CA 1
ATOM 720 C C . PRO A 1 86 ? -9.274 9.786 -7.076 1.00 58.12 86 PRO A C 1
ATOM 722 O O . PRO A 1 86 ? -8.378 10.435 -6.530 1.00 58.12 86 PRO A O 1
ATOM 725 N N . LYS A 1 87 ? -10.215 10.353 -7.839 1.00 56.94 87 LYS A N 1
ATOM 726 C CA . LYS A 1 87 ? -10.478 11.784 -7.766 1.00 56.94 87 LYS A CA 1
ATOM 727 C C . LYS A 1 87 ? -10.852 12.031 -6.316 1.00 56.94 87 LYS A C 1
ATOM 72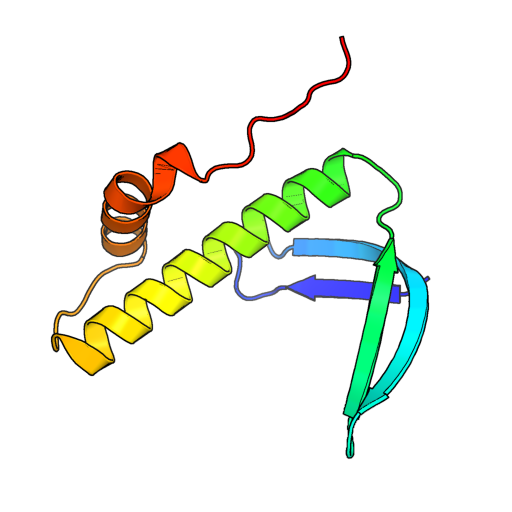9 O O . LYS A 1 87 ? -11.801 11.438 -5.812 1.00 56.94 87 LYS A O 1
ATOM 734 N N . LEU A 1 88 ? -10.027 12.805 -5.629 1.00 52.06 88 LEU A N 1
ATOM 735 C CA . LEU A 1 88 ? -10.350 13.318 -4.314 1.00 52.06 88 LEU A CA 1
ATOM 736 C C . LEU A 1 88 ? -11.694 14.043 -4.441 1.00 52.06 88 LEU A C 1
ATOM 738 O O . LEU A 1 88 ? -11.736 15.164 -4.944 1.00 52.06 88 LEU A O 1
ATOM 742 N N . ASP A 1 89 ? -12.779 13.408 -4.004 1.00 52.00 89 ASP A N 1
ATOM 743 C CA . ASP A 1 89 ? -14.003 14.120 -3.655 1.00 52.00 89 ASP A CA 1
ATOM 744 C C . ASP A 1 89 ? -13.689 14.878 -2.362 1.00 52.00 89 ASP A C 1
ATOM 746 O O . ASP A 1 89 ? -14.010 14.452 -1.252 1.00 52.00 89 ASP A O 1
ATOM 750 N N . LEU A 1 90 ? -12.943 15.975 -2.508 1.00 43.94 90 LEU A N 1
ATOM 751 C CA . LEU A 1 90 ? -12.856 16.992 -1.476 1.00 43.94 90 LEU A CA 1
ATOM 752 C C . LEU A 1 90 ? -14.287 17.505 -1.275 1.00 43.94 90 LEU A C 1
ATOM 754 O O . LEU A 1 90 ? -14.919 17.897 -2.262 1.00 43.94 90 LEU A O 1
ATOM 758 N N . PRO A 1 91 ? -14.832 17.492 -0.046 1.00 40.84 91 PRO A N 1
ATOM 759 C CA . PRO A 1 91 ? -16.037 18.261 0.210 1.00 40.84 91 PRO A CA 1
ATOM 760 C C . PRO A 1 91 ? -15.769 19.736 -0.160 1.00 40.84 91 PRO A C 1
ATOM 762 O O . PRO A 1 91 ? -14.630 20.189 -0.004 1.00 40.84 91 PRO A O 1
ATOM 765 N N . PRO A 1 92 ? -16.775 20.449 -0.700 1.00 46.28 92 PRO A N 1
ATOM 766 C CA . PRO A 1 92 ? -16.638 21.843 -1.125 1.00 46.28 92 PRO A CA 1
ATOM 767 C C . PRO A 1 92 ? -16.233 22.784 0.014 1.00 46.28 92 PRO A C 1
ATOM 769 O O . PRO A 1 92 ? -16.584 22.499 1.184 1.00 46.28 92 PRO A O 1
#

Radius of gyration: 16.0 Å; chains: 1; bounding box: 31×43×37 Å

Secondary structure (DSSP, 8-state):
-EEEEE-SSSSPEEEEEEEEEEEEETTEEEEEEEESSHHHHHHHHHHHHHHHHHHHHHHHHHHH-----HHHHHHHHHHHHGGGS-------

Foldseek 3Di:
DDWDWDVVDPVIDIFDWDWPDWDDDPPDIDTDTDGPDPVSVVVVLVVVLLVVLVVQQVVCCVPVVDHDDSVRSSVVCCVVCVVVRPPPPDPD

pLDDT: mean 86.42, std 12.17, range [40.84, 96.75]

Sequence (92 aa):
MIKITIDAVRPIFQVKAAVQWCHQVDQEFEIGVQFSDLEDAFQMRMVEQVCHIEHYRQQVWREEKRHLSGEAAAAEWIEKYAHQFPKLDLPP